Protein AF-A0AAW5MYC7-F1 (afdb_monomer_lite)

Sequence (85 aa):
NEIDDNRVTAEEVDILLREGEKLAPVMAKTRILRAYSGVRPLVASDDDPSGRNVSRGIVLLDHAERDGLDGFITITGGKLMTYRL

pLDDT: mean 86.6, std 12.15, range [55.34, 97.0]

Structure (mmCIF, N/CA/C/O backbone):
data_AF-A0AAW5MYC7-F1
#
_entry.id   AF-A0AAW5MYC7-F1
#
loop_
_atom_site.group_PDB
_atom_site.id
_atom_site.type_symbol
_atom_site.label_atom_id
_atom_site.label_alt_id
_atom_site.label_comp_id
_atom_site.label_asym_id
_atom_site.label_entity_id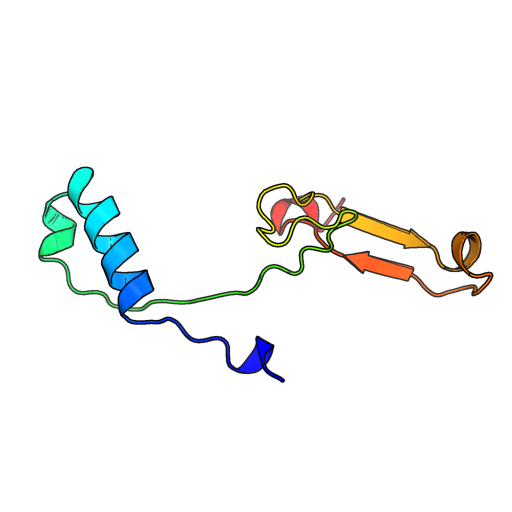
_atom_site.label_seq_id
_atom_site.pdbx_PDB_ins_code
_atom_site.Cartn_x
_atom_site.Cartn_y
_atom_site.Cartn_z
_atom_site.occupancy
_atom_site.B_iso_or_equiv
_atom_site.auth_seq_id
_atom_site.auth_comp_id
_atom_site.auth_asym_id
_atom_site.auth_atom_id
_atom_site.pdbx_PDB_model_num
ATOM 1 N N . ASN A 1 1 ? 13.477 -8.809 0.960 1.00 60.72 1 ASN A N 1
ATOM 2 C CA . ASN A 1 1 ? 12.969 -9.506 2.157 1.00 60.72 1 ASN A CA 1
ATOM 3 C C . ASN A 1 1 ? 12.221 -8.599 3.129 1.00 60.72 1 ASN A C 1
ATOM 5 O O . ASN A 1 1 ? 11.238 -9.069 3.666 1.00 60.72 1 ASN A O 1
ATOM 9 N N . GLU A 1 2 ? 12.581 -7.324 3.351 1.00 77.31 2 GLU A N 1
ATOM 10 C CA . GLU A 1 2 ? 11.793 -6.454 4.264 1.00 77.31 2 GLU A CA 1
ATOM 11 C C . GLU A 1 2 ? 10.374 -6.128 3.759 1.00 77.31 2 GLU A C 1
ATOM 13 O O . GLU A 1 2 ? 9.444 -6.013 4.551 1.00 77.31 2 GLU A O 1
ATOM 18 N N . ILE A 1 3 ? 10.184 -6.023 2.438 1.00 83.69 3 ILE A N 1
ATOM 19 C CA . ILE A 1 3 ? 8.867 -5.755 1.829 1.00 83.69 3 ILE A CA 1
ATOM 20 C C . ILE A 1 3 ? 7.880 -6.902 2.104 1.00 83.69 3 ILE A C 1
ATOM 22 O O . ILE A 1 3 ? 6.693 -6.652 2.314 1.00 83.69 3 ILE A O 1
ATOM 26 N N . ASP A 1 4 ? 8.371 -8.142 2.146 1.00 87.00 4 ASP A N 1
ATOM 27 C CA . ASP A 1 4 ? 7.559 -9.343 2.383 1.00 87.00 4 ASP A CA 1
ATOM 28 C C . ASP A 1 4 ? 7.084 -9.448 3.843 1.00 87.00 4 ASP A C 1
ATOM 30 O O . ASP A 1 4 ? 6.101 -10.125 4.138 1.00 87.00 4 ASP A O 1
ATOM 34 N N . ASP A 1 5 ? 7.751 -8.733 4.752 1.00 90.31 5 ASP A N 1
ATOM 35 C CA . ASP A 1 5 ? 7.456 -8.676 6.184 1.00 90.31 5 ASP A CA 1
ATOM 36 C C . ASP A 1 5 ? 6.668 -7.422 6.598 1.00 90.31 5 ASP A C 1
ATOM 38 O O . ASP A 1 5 ? 6.511 -7.146 7.793 1.00 90.31 5 ASP A O 1
ATOM 42 N N . ASN A 1 6 ? 6.140 -6.670 5.629 1.00 91.69 6 ASN A N 1
ATOM 43 C CA . ASN A 1 6 ? 5.324 -5.489 5.876 1.00 91.69 6 ASN A CA 1
ATOM 44 C C . ASN A 1 6 ? 4.075 -5.841 6.706 1.00 91.69 6 ASN A C 1
ATOM 46 O O . ASN A 1 6 ? 3.208 -6.606 6.278 1.00 91.69 6 ASN A O 1
ATOM 50 N N . ARG A 1 7 ? 3.970 -5.254 7.900 1.00 93.81 7 ARG A N 1
ATOM 51 C CA . ARG A 1 7 ? 2.881 -5.487 8.855 1.00 93.81 7 ARG A CA 1
ATOM 52 C C . ARG A 1 7 ? 2.259 -4.166 9.271 1.00 93.81 7 ARG A C 1
ATOM 54 O O . ARG A 1 7 ? 2.928 -3.144 9.323 1.00 93.81 7 ARG A O 1
ATOM 61 N N . VAL A 1 8 ? 0.972 -4.215 9.589 1.00 95.25 8 VAL A N 1
ATOM 62 C CA . VAL A 1 8 ? 0.265 -3.079 10.182 1.00 95.25 8 VAL A CA 1
ATOM 63 C C . VAL A 1 8 ? 0.719 -2.893 11.626 1.00 95.25 8 VAL A C 1
ATOM 65 O O . VAL A 1 8 ? 0.798 -3.868 12.377 1.00 95.25 8 VAL A O 1
ATOM 68 N N . THR A 1 9 ? 0.949 -1.647 12.030 1.00 94.88 9 THR A N 1
ATOM 69 C CA . THR A 1 9 ? 1.221 -1.289 13.427 1.00 94.88 9 THR A CA 1
ATOM 70 C C . THR A 1 9 ? -0.048 -0.843 14.158 1.00 94.88 9 THR A C 1
ATOM 72 O O . THR A 1 9 ? -0.992 -0.333 13.553 1.00 94.88 9 THR A O 1
ATOM 75 N N . ALA A 1 10 ? -0.084 -1.021 15.484 1.00 94.38 10 ALA A N 1
ATOM 76 C CA . ALA A 1 10 ? -1.204 -0.544 16.301 1.00 94.38 10 ALA A CA 1
ATOM 77 C C . ALA A 1 10 ? -1.358 0.986 16.219 1.00 94.38 10 ALA A C 1
ATOM 79 O O . ALA A 1 10 ? -2.470 1.491 16.121 1.00 94.38 10 ALA A O 1
ATOM 80 N N . GLU A 1 11 ? -0.238 1.708 16.169 1.00 96.56 11 GLU A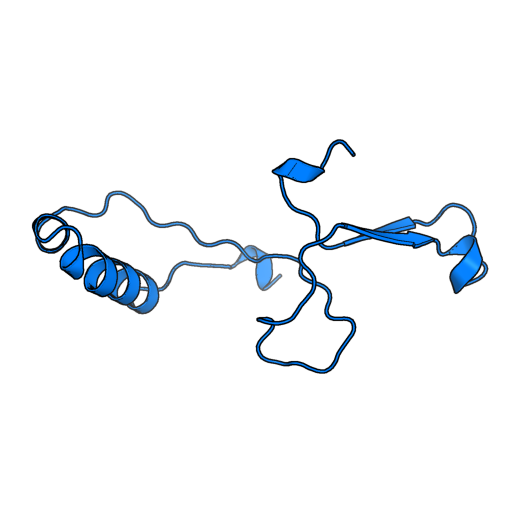 N 1
ATOM 81 C CA . GLU A 1 11 ? -0.223 3.167 16.069 1.00 96.56 11 GLU A CA 1
ATOM 82 C C . GLU A 1 11 ? -0.872 3.674 14.771 1.00 96.56 11 GLU A C 1
ATOM 84 O O . GLU A 1 11 ? -1.694 4.589 14.812 1.00 96.56 11 GLU A O 1
ATOM 89 N N . GLU A 1 12 ? -0.577 3.059 13.620 1.00 95.75 12 GLU A N 1
ATOM 90 C CA . GLU A 1 12 ? -1.226 3.417 12.350 1.00 95.75 12 GLU A CA 1
ATOM 91 C C . GLU A 1 12 ? -2.743 3.204 12.403 1.00 95.75 12 GLU A C 1
ATOM 93 O O . GLU A 1 12 ? -3.507 4.023 11.888 1.00 95.75 12 GLU A O 1
ATOM 98 N N . VAL A 1 13 ? -3.191 2.121 13.043 1.00 95.25 13 VAL A N 1
ATOM 99 C CA . VAL A 1 13 ? -4.621 1.835 13.222 1.00 95.25 13 VAL A CA 1
ATOM 100 C C . VAL A 1 13 ? -5.278 2.896 14.101 1.00 95.25 13 VAL A C 1
ATOM 102 O O . VAL A 1 13 ? -6.336 3.415 13.739 1.00 95.25 13 VAL A O 1
ATOM 105 N N . ASP A 1 14 ? -4.640 3.264 15.211 1.00 94.38 14 ASP A N 1
ATOM 106 C CA . ASP A 1 14 ? -5.146 4.282 16.132 1.00 94.38 14 ASP A CA 1
ATOM 107 C C . ASP A 1 14 ? -5.245 5.660 15.466 1.00 94.38 14 ASP A C 1
ATOM 109 O O . ASP A 1 14 ? -6.225 6.379 15.675 1.00 94.38 14 ASP A O 1
ATOM 113 N N . ILE A 1 15 ? -4.273 6.024 14.620 1.00 96.31 15 ILE A N 1
ATOM 114 C CA . ILE A 1 15 ? -4.319 7.258 13.824 1.00 96.31 15 ILE A CA 1
ATOM 115 C C . ILE A 1 15 ? -5.542 7.247 12.901 1.00 96.31 15 ILE A C 1
ATOM 117 O O . ILE A 1 15 ? -6.311 8.209 12.886 1.00 96.31 15 ILE A O 1
ATOM 121 N N . LEU A 1 16 ? -5.760 6.159 12.154 1.00 95.00 16 LEU A N 1
ATOM 122 C CA . LEU A 1 16 ? -6.896 6.060 11.235 1.00 95.00 16 LEU A CA 1
ATOM 123 C C . LEU A 1 16 ? -8.245 6.098 11.968 1.00 95.00 16 LEU A C 1
ATOM 125 O O . LEU A 1 16 ? -9.181 6.730 11.477 1.00 95.00 16 LEU A O 1
ATOM 129 N N . LEU A 1 17 ? -8.352 5.469 13.142 1.00 94.94 17 LEU A N 1
ATOM 130 C CA . LEU A 1 17 ? -9.564 5.525 13.963 1.00 94.94 17 LEU A CA 1
ATOM 131 C C . LEU A 1 17 ? -9.828 6.930 14.512 1.00 94.94 17 LEU A C 1
ATOM 133 O O . LEU A 1 17 ? -10.955 7.411 14.404 1.00 94.94 17 LEU A O 1
ATOM 137 N N . ARG A 1 18 ? -8.800 7.600 15.045 1.00 95.38 18 ARG A N 1
ATOM 138 C CA . ARG A 1 18 ? -8.905 8.964 15.588 1.00 95.38 18 ARG A CA 1
ATOM 139 C C . ARG A 1 18 ? -9.270 9.991 14.518 1.00 95.38 18 ARG A C 1
ATOM 141 O O . ARG A 1 18 ? -9.999 10.940 14.788 1.00 95.38 18 ARG A O 1
ATOM 148 N N . GLU A 1 19 ? -8.766 9.844 13.297 1.00 97.00 19 GLU A N 1
ATOM 149 C CA . GLU A 1 19 ? -9.175 10.724 12.198 1.00 97.00 19 GLU A CA 1
ATOM 150 C C . GLU A 1 19 ? -10.575 10.365 11.678 1.00 97.00 19 GLU A C 1
ATOM 152 O O . GLU A 1 19 ? -11.373 11.254 11.381 1.00 97.00 19 GLU A O 1
ATOM 157 N N . GLY A 1 20 ? -10.912 9.074 11.633 1.00 95.25 20 GLY A N 1
ATOM 158 C CA . GLY A 1 20 ? -12.230 8.595 11.222 1.00 95.25 20 GLY A CA 1
ATOM 159 C C . GLY A 1 20 ? -13.362 9.021 12.162 1.00 95.25 20 GLY A C 1
ATOM 160 O O . GLY A 1 20 ? -14.413 9.455 11.689 1.00 95.25 20 GLY A O 1
ATOM 161 N N . GLU A 1 21 ? -13.162 8.968 13.485 1.00 97.00 21 GLU A N 1
ATOM 162 C CA . GLU A 1 21 ? -14.202 9.305 14.473 1.00 97.00 21 GLU A CA 1
ATOM 163 C C . GLU A 1 21 ? -14.640 10.775 14.417 1.00 97.00 21 GLU A C 1
ATOM 165 O O . GLU A 1 21 ? -15.788 11.082 14.737 1.00 97.00 21 GLU A O 1
ATOM 170 N N . LYS A 1 22 ? -13.766 11.676 13.941 1.00 96.69 22 LYS A N 1
ATOM 171 C CA . LYS A 1 22 ? -14.104 13.090 13.709 1.00 96.69 22 LYS A CA 1
ATOM 172 C C . LYS A 1 22 ? -15.199 13.251 12.654 1.00 96.69 22 LYS A C 1
ATOM 174 O O . LYS A 1 22 ? -15.981 14.194 12.729 1.00 96.69 22 LYS A O 1
ATOM 179 N N . LEU A 1 23 ? -15.249 12.345 11.676 1.00 96.94 23 LEU A N 1
ATOM 180 C CA . LEU A 1 23 ? -16.266 12.318 10.622 1.00 96.94 23 LEU A CA 1
ATOM 181 C C . LEU A 1 23 ? -17.446 11.412 10.994 1.00 96.94 23 LEU A C 1
ATOM 183 O O . LEU A 1 23 ? -18.597 11.754 10.732 1.00 96.94 23 LEU A O 1
ATOM 187 N N . ALA A 1 24 ? -17.170 10.263 11.612 1.00 96.56 24 ALA A N 1
ATOM 188 C CA . ALA A 1 24 ? -18.162 9.265 11.989 1.00 96.56 24 ALA A CA 1
ATOM 189 C C . ALA A 1 24 ? -17.939 8.792 13.441 1.00 96.56 24 ALA A C 1
ATOM 191 O O . ALA A 1 24 ? -17.283 7.770 13.657 1.00 96.56 24 ALA A O 1
ATOM 192 N N . PRO A 1 25 ? -18.537 9.459 14.451 1.00 95.75 25 PRO A N 1
ATOM 193 C CA . PRO A 1 25 ? -18.283 9.180 15.875 1.00 95.75 25 PRO A CA 1
ATOM 194 C C . PRO A 1 25 ? -18.556 7.738 16.324 1.00 95.75 25 PRO A C 1
ATOM 196 O O . PRO A 1 25 ? -18.018 7.271 17.325 1.00 95.75 25 PRO A O 1
ATOM 199 N N . VAL A 1 26 ? -19.384 6.997 15.580 1.00 96.25 26 VAL A N 1
ATOM 200 C CA . VAL A 1 26 ? -19.642 5.569 15.827 1.00 96.25 26 VAL A CA 1
ATOM 201 C C . VAL A 1 26 ? -18.382 4.704 15.679 1.00 96.25 26 VAL A C 1
ATOM 203 O O . VAL A 1 26 ? -18.279 3.654 16.319 1.00 96.25 26 VAL A O 1
ATOM 206 N N . MET A 1 27 ? -17.394 5.144 14.890 1.00 94.62 27 MET A N 1
ATOM 207 C CA . MET A 1 27 ? -16.141 4.413 14.678 1.00 94.62 27 MET A CA 1
ATOM 208 C C . MET A 1 27 ? -15.367 4.193 15.983 1.00 94.62 27 MET A C 1
ATOM 210 O O . MET A 1 27 ? -14.815 3.112 16.159 1.00 94.62 27 MET A O 1
ATOM 214 N N . ALA A 1 28 ? -15.443 5.127 16.941 1.00 91.94 28 ALA A N 1
ATOM 215 C CA . ALA A 1 28 ? -14.798 5.028 18.256 1.00 91.94 28 ALA A CA 1
ATOM 216 C C . ALA A 1 28 ? -15.235 3.800 19.080 1.00 91.94 28 ALA A C 1
ATOM 218 O O . ALA A 1 28 ? -14.546 3.372 20.002 1.00 91.94 28 ALA A O 1
ATOM 219 N N . LYS A 1 29 ? -16.411 3.239 18.774 1.00 93.56 29 LYS A N 1
ATOM 220 C CA . LYS A 1 29 ? -17.000 2.089 19.483 1.00 93.56 29 LYS A CA 1
ATOM 221 C C . LYS A 1 29 ? -17.109 0.844 18.604 1.00 93.56 29 LYS A C 1
ATOM 223 O O . LYS A 1 29 ? -17.619 -0.183 19.048 1.00 93.56 29 LYS A O 1
ATOM 228 N N . THR A 1 30 ? -16.683 0.935 17.348 1.00 93.81 30 THR A N 1
ATOM 229 C CA . THR A 1 30 ? -16.850 -0.140 16.373 1.00 93.81 30 THR A CA 1
ATOM 230 C C . THR A 1 30 ? -15.674 -1.105 16.444 1.00 93.81 30 THR A C 1
ATOM 232 O O . THR A 1 30 ? -14.516 -0.703 16.504 1.00 93.81 30 THR A O 1
ATOM 235 N N . ARG A 1 31 ? -15.960 -2.409 16.402 1.00 93.69 31 ARG A N 1
ATOM 236 C CA . ARG A 1 31 ? -14.921 -3.444 16.384 1.00 93.69 31 ARG A CA 1
ATOM 237 C C . ARG A 1 31 ? -14.201 -3.473 15.033 1.00 93.69 31 ARG A C 1
ATOM 239 O O . ARG A 1 31 ? -14.834 -3.720 14.008 1.00 93.69 31 ARG A O 1
ATOM 246 N N . ILE A 1 32 ? -12.876 -3.341 15.046 1.00 91.88 32 ILE A N 1
ATOM 247 C CA . ILE A 1 32 ? -12.037 -3.574 13.864 1.00 91.88 32 ILE A CA 1
ATOM 248 C C . ILE A 1 32 ? -12.020 -5.072 13.549 1.00 91.88 32 ILE A C 1
ATOM 250 O O . ILE A 1 32 ? -11.695 -5.891 14.405 1.00 91.88 32 ILE A O 1
ATOM 254 N N . LEU A 1 33 ? -12.375 -5.438 12.317 1.00 94.88 33 LEU A N 1
ATOM 255 C CA . LEU A 1 33 ? -12.344 -6.835 11.869 1.00 94.88 33 LEU A CA 1
ATOM 256 C C . LEU A 1 33 ? -10.988 -7.223 11.281 1.00 94.88 33 LEU A C 1
ATOM 258 O O . LEU A 1 33 ? -10.569 -8.374 11.402 1.00 94.88 33 LEU A O 1
ATOM 262 N N . ARG A 1 34 ? -10.324 -6.279 10.607 1.00 95.38 34 ARG A N 1
ATOM 263 C CA . ARG A 1 34 ? -9.033 -6.495 9.959 1.00 95.38 34 ARG A CA 1
ATOM 264 C C . ARG A 1 34 ? -8.372 -5.173 9.582 1.00 95.38 34 ARG A C 1
ATOM 266 O O . ARG A 1 34 ? -9.069 -4.212 9.270 1.00 95.38 34 ARG A O 1
ATOM 273 N N . ALA A 1 35 ? -7.046 -5.180 9.532 1.00 94.81 35 ALA A N 1
ATOM 274 C CA . ALA A 1 35 ? -6.236 -4.137 8.923 1.00 94.81 35 ALA A CA 1
ATOM 275 C C . ALA A 1 35 ? -5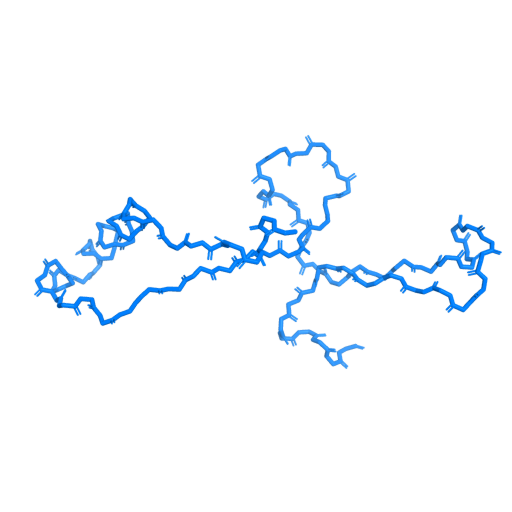.250 -4.765 7.926 1.00 94.81 35 ALA A C 1
ATOM 277 O O . ALA A 1 35 ? -4.864 -5.924 8.082 1.00 94.81 35 ALA A O 1
ATOM 278 N N . TYR A 1 36 ? -4.864 -4.002 6.906 1.00 94.88 36 TYR A N 1
ATOM 279 C CA . TYR A 1 36 ? -3.898 -4.412 5.889 1.00 94.88 36 TYR A CA 1
ATOM 280 C C . TYR A 1 36 ? -2.921 -3.270 5.620 1.00 94.88 36 TYR A C 1
ATOM 282 O O . TYR A 1 36 ? -3.314 -2.105 5.677 1.00 94.88 36 TYR A O 1
ATOM 290 N N . SER A 1 37 ? -1.681 -3.605 5.274 1.00 94.50 37 SER A N 1
ATOM 291 C CA . SER A 1 37 ? -0.670 -2.655 4.814 1.00 94.50 37 SER A CA 1
ATOM 292 C C . SER A 1 37 ? -0.144 -3.077 3.442 1.00 94.50 37 SER A C 1
ATOM 294 O O . SER A 1 37 ? -0.219 -4.241 3.051 1.00 94.50 37 SER A O 1
ATOM 296 N N . GLY A 1 38 ? 0.379 -2.113 2.686 1.00 91.56 38 GLY A N 1
ATOM 297 C CA . GLY A 1 38 ? 0.984 -2.358 1.381 1.00 91.56 38 GLY A CA 1
ATOM 298 C C . GLY A 1 38 ? 2.016 -1.287 1.055 1.00 91.56 38 GLY A C 1
ATOM 299 O O . GLY A 1 38 ? 1.774 -0.102 1.290 1.00 91.56 38 GLY A O 1
ATOM 300 N N . VAL A 1 39 ? 3.155 -1.706 0.507 1.00 89.62 39 VAL A N 1
ATOM 301 C CA . VAL A 1 39 ? 4.221 -0.804 0.058 1.00 89.62 39 VAL A CA 1
ATOM 302 C C . VAL A 1 39 ? 3.954 -0.418 -1.393 1.00 89.62 39 VAL A C 1
ATOM 304 O O . VAL A 1 39 ? 3.647 -1.269 -2.227 1.00 89.62 39 VAL A O 1
ATOM 307 N N . ARG A 1 40 ? 4.048 0.874 -1.712 1.00 86.69 40 ARG A N 1
ATOM 308 C CA . ARG A 1 40 ? 3.914 1.356 -3.092 1.00 86.69 40 ARG A CA 1
ATOM 309 C C . ARG A 1 40 ? 5.305 1.412 -3.733 1.00 86.69 40 ARG A C 1
ATOM 311 O O . ARG A 1 40 ? 6.158 2.093 -3.167 1.00 86.69 40 ARG A O 1
ATOM 318 N N . PRO A 1 41 ? 5.536 0.771 -4.893 1.00 83.00 41 PRO A N 1
ATOM 319 C CA . PRO A 1 41 ? 6.819 0.824 -5.591 1.00 83.00 41 PRO A CA 1
ATOM 320 C C . PRO A 1 41 ? 6.955 2.161 -6.330 1.00 83.00 41 PRO A C 1
ATOM 322 O O . PRO A 1 41 ? 6.757 2.257 -7.539 1.00 83.00 41 PRO A O 1
ATOM 325 N N . LEU A 1 42 ? 7.211 3.226 -5.573 1.00 78.94 42 LEU A N 1
ATOM 326 C CA . LEU A 1 42 ? 7.434 4.564 -6.105 1.00 78.94 42 LEU A CA 1
ATOM 327 C C . LEU A 1 42 ? 8.931 4.747 -6.348 1.00 78.94 42 LEU A C 1
ATOM 329 O O . LEU A 1 42 ? 9.720 4.662 -5.411 1.00 78.94 42 LEU A O 1
ATOM 333 N N . VAL A 1 43 ? 9.317 5.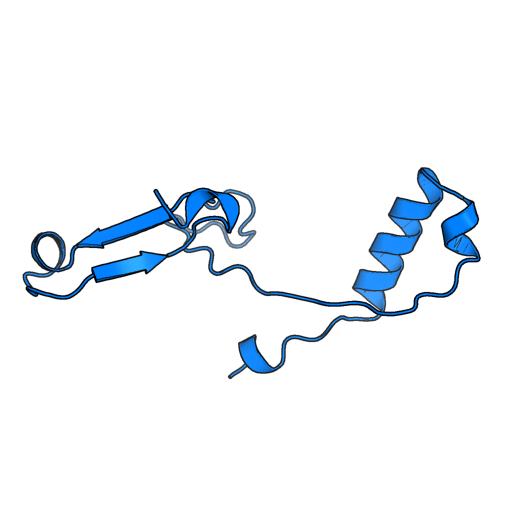008 -7.595 1.00 71.69 43 VAL A N 1
ATOM 334 C CA . VAL A 1 43 ? 10.691 5.392 -7.934 1.00 71.69 43 VAL A CA 1
ATOM 335 C C . VAL A 1 43 ? 10.749 6.908 -8.002 1.00 71.69 43 VAL A C 1
ATOM 337 O O . VAL A 1 43 ? 10.085 7.528 -8.833 1.00 71.69 43 VAL A O 1
ATOM 340 N N . ALA A 1 44 ? 11.498 7.500 -7.077 1.00 63.44 44 ALA A N 1
ATOM 341 C CA . ALA A 1 44 ? 11.788 8.921 -7.091 1.00 63.44 44 ALA A CA 1
ATOM 342 C C . ALA A 1 44 ? 12.823 9.213 -8.185 1.00 63.44 44 ALA A C 1
ATOM 344 O O . ALA A 1 44 ? 13.824 8.509 -8.287 1.00 63.44 44 ALA A O 1
ATOM 345 N N . SER A 1 45 ? 12.581 10.240 -9.000 1.00 57.72 45 SER A N 1
ATOM 346 C CA . SER A 1 45 ? 13.623 10.835 -9.845 1.00 57.72 45 SER A CA 1
ATOM 347 C C . SER A 1 45 ? 14.534 11.780 -9.054 1.00 57.72 45 SER A C 1
ATOM 349 O O . SER A 1 45 ? 15.613 12.117 -9.531 1.00 57.72 45 SER A O 1
ATOM 351 N N . ASP A 1 46 ? 14.101 12.185 -7.853 1.00 55.34 46 ASP A N 1
ATOM 352 C CA . ASP A 1 46 ? 14.668 13.289 -7.080 1.00 55.34 46 ASP A CA 1
ATOM 353 C C . ASP A 1 46 ? 14.939 12.855 -5.623 1.00 55.34 46 ASP A C 1
ATOM 355 O O . ASP A 1 46 ? 14.244 11.988 -5.086 1.00 55.34 46 ASP A O 1
ATOM 359 N N . ASP A 1 47 ? 15.903 13.507 -4.963 1.00 57.56 47 ASP A N 1
ATOM 360 C CA . ASP A 1 47 ? 16.321 13.286 -3.563 1.00 57.56 47 ASP A CA 1
ATOM 361 C C . ASP A 1 47 ? 15.290 13.789 -2.513 1.00 57.56 47 ASP A C 1
ATOM 363 O O . ASP A 1 47 ? 15.645 14.478 -1.555 1.00 57.56 47 ASP A O 1
ATOM 367 N N . ASP A 1 48 ? 13.990 13.488 -2.660 1.00 57.72 48 ASP A N 1
ATOM 368 C CA . ASP A 1 48 ? 12.968 13.783 -1.633 1.00 57.72 48 ASP A CA 1
ATOM 369 C C . ASP A 1 48 ? 12.703 12.551 -0.740 1.00 57.72 48 ASP A C 1
ATOM 371 O O . ASP A 1 48 ? 11.920 11.667 -1.114 1.00 57.72 48 ASP A O 1
ATOM 375 N N . PRO A 1 49 ? 13.275 12.492 0.480 1.00 60.22 49 PRO A N 1
ATOM 376 C CA . PRO A 1 49 ? 13.132 11.348 1.380 1.00 60.22 49 PRO A CA 1
ATOM 377 C C . PRO A 1 49 ? 11.707 11.167 1.925 1.00 60.22 49 PRO A C 1
ATOM 379 O O . PRO A 1 49 ? 11.404 10.127 2.507 1.00 60.22 49 PRO A O 1
ATOM 382 N N 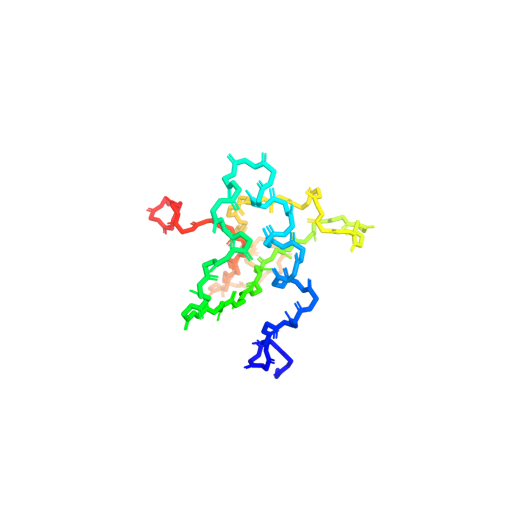. SER A 1 50 ? 10.808 12.147 1.754 1.00 67.88 50 SER A N 1
ATOM 383 C CA . SER A 1 50 ? 9.416 12.030 2.205 1.00 67.88 50 SER A CA 1
ATOM 384 C C . SER A 1 50 ? 8.550 11.164 1.283 1.00 67.88 50 SER A C 1
ATOM 386 O O . SER A 1 50 ? 7.466 10.730 1.685 1.00 67.88 50 SER A O 1
ATOM 388 N N . GLY A 1 51 ? 8.970 10.964 0.026 1.00 60.28 51 GLY A N 1
ATOM 389 C CA . GLY A 1 51 ? 8.213 10.230 -0.991 1.00 60.28 51 GLY A CA 1
ATOM 390 C C . GLY A 1 51 ? 6.874 10.872 -1.398 1.00 60.28 51 GLY A C 1
ATOM 391 O O . GLY A 1 51 ? 6.141 10.309 -2.215 1.00 60.28 51 GLY A O 1
ATOM 392 N N . ARG A 1 52 ? 6.506 12.040 -0.844 1.00 64.94 52 ARG A N 1
ATOM 393 C CA . ARG A 1 52 ? 5.190 12.669 -1.069 1.00 64.94 52 ARG A CA 1
ATOM 394 C C . ARG A 1 52 ? 5.070 13.315 -2.445 1.00 64.94 52 ARG A C 1
ATOM 396 O O . ARG A 1 52 ? 3.968 13.301 -3.007 1.00 64.94 52 ARG A O 1
ATOM 403 N N . ASN A 1 53 ? 6.185 13.818 -2.973 1.00 59.16 53 ASN A N 1
ATOM 404 C CA . ASN A 1 53 ? 6.271 14.472 -4.278 1.00 59.16 53 ASN A CA 1
ATOM 405 C C . ASN A 1 53 ? 6.612 13.511 -5.429 1.00 59.16 53 ASN A C 1
ATOM 407 O O . ASN A 1 53 ? 6.650 13.931 -6.581 1.00 59.16 53 ASN A O 1
ATOM 411 N N . VAL A 1 54 ? 6.814 12.219 -5.149 1.00 65.00 54 VAL A N 1
ATOM 412 C CA . VAL A 1 54 ? 7.179 11.238 -6.178 1.00 65.00 54 VAL A CA 1
ATOM 413 C C . VAL A 1 54 ? 6.021 11.018 -7.152 1.00 65.00 54 VAL A C 1
ATOM 415 O O . VAL A 1 54 ? 4.864 10.823 -6.750 1.00 65.00 54 VAL A O 1
ATOM 418 N N . SER A 1 55 ? 6.340 11.048 -8.451 1.00 66.81 55 SER A N 1
ATOM 419 C CA . SER A 1 55 ? 5.381 10.785 -9.523 1.00 66.81 55 SER A CA 1
ATOM 420 C C . SER A 1 55 ? 4.687 9.438 -9.310 1.00 66.81 55 SER A C 1
ATOM 422 O O . SER A 1 55 ? 5.312 8.418 -9.033 1.00 66.81 55 SER A O 1
ATOM 424 N N . ARG A 1 56 ? 3.357 9.434 -9.453 1.00 68.19 56 ARG A N 1
ATOM 425 C CA . ARG A 1 56 ? 2.517 8.223 -9.378 1.00 68.19 56 ARG A CA 1
ATOM 426 C C . ARG A 1 56 ? 2.151 7.683 -10.768 1.00 68.19 56 ARG A C 1
ATOM 428 O O . ARG A 1 56 ? 1.208 6.898 -10.876 1.00 68.19 56 ARG A O 1
ATOM 435 N N . GLY A 1 57 ? 2.798 8.190 -11.819 1.00 79.50 57 GLY A N 1
ATOM 436 C CA . GLY A 1 57 ? 2.627 7.727 -13.196 1.00 79.50 57 GLY A CA 1
ATOM 437 C C . GLY A 1 57 ? 3.361 6.412 -13.455 1.00 79.50 57 GLY A C 1
ATOM 438 O O . GLY A 1 57 ? 4.166 5.981 -12.631 1.00 79.50 57 GLY A O 1
ATOM 439 N N . ILE A 1 58 ? 3.055 5.770 -14.584 1.00 84.69 58 ILE A N 1
ATOM 440 C CA . ILE A 1 58 ? 3.875 4.670 -15.104 1.00 84.69 58 ILE A CA 1
ATOM 441 C C . ILE A 1 58 ? 5.162 5.287 -15.649 1.00 84.69 58 ILE A C 1
ATOM 443 O O . ILE A 1 58 ? 5.102 6.249 -16.414 1.00 84.69 58 ILE A O 1
ATOM 447 N N . VAL A 1 59 ? 6.305 4.735 -15.258 1.00 85.00 59 VAL A N 1
ATOM 448 C CA . VAL A 1 59 ? 7.608 5.051 -15.844 1.00 85.00 59 VAL A CA 1
ATOM 449 C C . VAL A 1 59 ? 8.098 3.805 -16.566 1.00 85.00 59 VAL A C 1
ATOM 451 O O . VAL A 1 59 ? 8.208 2.744 -15.952 1.00 85.00 59 VAL A O 1
ATOM 454 N N . LEU A 1 60 ? 8.369 3.947 -17.863 1.00 88.12 60 LEU A N 1
ATOM 455 C CA . LEU A 1 60 ? 8.979 2.922 -18.700 1.00 88.12 60 LEU A CA 1
ATOM 456 C C . LEU A 1 60 ? 10.413 3.350 -18.995 1.00 88.12 60 LEU A C 1
ATOM 458 O O . LEU A 1 60 ? 10.639 4.432 -19.533 1.00 88.12 60 LEU A O 1
ATOM 462 N N . LEU A 1 61 ? 11.366 2.509 -18.613 1.00 88.81 61 LEU A N 1
ATOM 463 C CA . LEU A 1 61 ? 12.777 2.683 -18.921 1.00 88.81 61 LEU A CA 1
ATOM 464 C C . LEU A 1 61 ? 13.147 1.692 -20.021 1.00 88.81 61 LEU A C 1
ATOM 466 O O . LEU A 1 61 ? 13.128 0.480 -19.788 1.00 88.81 61 LEU A O 1
ATOM 470 N N . ASP A 1 62 ? 13.460 2.219 -21.203 1.00 92.81 62 ASP A N 1
ATOM 471 C CA . ASP A 1 62 ? 14.017 1.442 -22.304 1.00 92.81 62 ASP A CA 1
ATOM 472 C C . ASP A 1 62 ? 15.543 1.390 -22.171 1.00 92.81 62 ASP A C 1
ATOM 474 O O . ASP A 1 62 ? 16.236 2.407 -22.284 1.00 92.81 62 ASP A O 1
ATOM 478 N N . HIS A 1 63 ? 16.070 0.201 -21.881 1.00 93.81 63 HIS A N 1
ATOM 479 C CA . HIS A 1 63 ? 17.501 0.013 -21.688 1.00 93.81 63 HIS A CA 1
ATOM 480 C C . HIS A 1 63 ? 18.275 -0.075 -23.011 1.00 93.81 63 HIS A C 1
ATOM 482 O O . HIS A 1 63 ? 19.499 0.069 -22.985 1.00 93.81 63 HIS A O 1
ATOM 488 N N . ALA A 1 64 ? 17.610 -0.218 -24.163 1.00 96.12 64 ALA A N 1
ATOM 489 C CA . ALA A 1 64 ? 18.269 -0.104 -25.461 1.00 96.12 64 ALA A CA 1
ATOM 490 C C . ALA A 1 64 ? 18.761 1.334 -25.687 1.00 96.12 64 ALA A C 1
ATOM 492 O O . ALA A 1 64 ? 19.934 1.549 -25.992 1.00 96.12 64 ALA A O 1
ATOM 493 N N . GLU A 1 65 ? 17.897 2.326 -25.445 1.00 93.25 65 GLU A N 1
ATOM 494 C CA . GLU A 1 65 ? 18.242 3.749 -25.568 1.00 93.25 65 GLU A CA 1
ATOM 495 C C . GLU A 1 65 ? 19.122 4.243 -24.413 1.00 93.25 65 GLU A C 1
ATOM 497 O O . GLU A 1 65 ? 20.043 5.035 -24.620 1.00 93.25 65 GLU A O 1
ATOM 502 N N . ARG A 1 66 ? 18.849 3.784 -23.186 1.00 87.06 66 ARG A N 1
ATOM 503 C CA . ARG A 1 66 ? 19.546 4.255 -21.981 1.00 87.06 66 ARG A CA 1
ATOM 504 C C . ARG A 1 66 ? 20.928 3.629 -21.797 1.00 87.06 66 ARG A C 1
ATOM 506 O O . ARG A 1 66 ? 21.857 4.325 -21.396 1.00 87.06 66 ARG A O 1
ATOM 513 N N . ASP A 1 67 ? 21.039 2.323 -22.034 1.00 93.44 67 ASP A 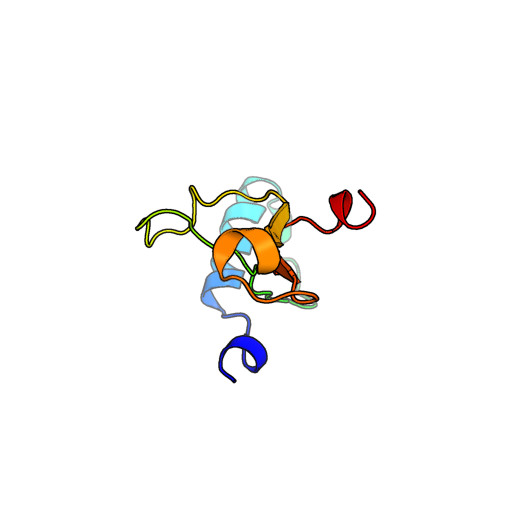N 1
ATOM 514 C CA . ASP A 1 67 ? 22.185 1.505 -21.617 1.00 93.44 67 ASP A CA 1
ATOM 515 C C . ASP A 1 67 ? 22.804 0.685 -22.766 1.00 93.44 67 ASP A C 1
ATOM 517 O O . ASP A 1 67 ? 23.807 0.003 -22.555 1.00 93.44 67 ASP A O 1
ATOM 521 N N . GLY A 1 68 ? 22.238 0.731 -23.980 1.00 94.88 68 GLY A N 1
ATOM 522 C CA . GLY A 1 68 ? 22.678 -0.088 -25.117 1.00 94.88 68 GLY A CA 1
ATOM 523 C C . GLY A 1 68 ? 22.344 -1.579 -24.980 1.00 94.88 68 GLY A C 1
ATOM 524 O O . GLY A 1 68 ? 22.966 -2.405 -25.649 1.00 94.88 68 GLY A O 1
ATOM 525 N N . LEU A 1 69 ? 21.401 -1.937 -24.098 1.00 96.94 69 LEU A N 1
ATOM 526 C CA . LEU A 1 69 ? 20.979 -3.314 -23.839 1.00 96.94 69 LEU A CA 1
ATOM 527 C C . LEU A 1 69 ? 19.602 -3.587 -24.453 1.00 96.94 69 LEU A C 1
ATOM 529 O O . LEU A 1 69 ? 18.569 -3.261 -23.868 1.00 96.94 69 LEU A O 1
ATOM 533 N N . ASP A 1 70 ? 19.602 -4.240 -25.612 1.00 96.06 70 ASP A N 1
ATOM 534 C CA . ASP A 1 70 ? 18.374 -4.624 -26.306 1.00 96.06 70 ASP A CA 1
ATOM 535 C C . ASP A 1 70 ? 17.564 -5.686 -25.548 1.00 96.06 70 ASP A C 1
ATOM 537 O O . ASP A 1 70 ? 18.103 -6.621 -24.949 1.00 96.06 70 ASP A O 1
ATOM 541 N N . GLY A 1 71 ? 16.237 -5.565 -25.629 1.00 95.69 71 GLY A N 1
ATOM 542 C CA . GLY A 1 71 ? 15.294 -6.544 -25.082 1.00 95.69 71 GLY A CA 1
ATOM 543 C C . GLY A 1 71 ? 15.052 -6.447 -23.573 1.00 95.69 71 GLY A C 1
ATOM 544 O O . GLY A 1 71 ? 14.409 -7.337 -23.014 1.00 95.69 71 GLY A O 1
ATOM 545 N N . PHE A 1 72 ? 15.529 -5.386 -22.911 1.00 96.69 72 PHE A N 1
ATOM 546 C CA . PHE A 1 72 ? 15.322 -5.177 -21.480 1.00 96.69 72 PHE A CA 1
ATOM 547 C C . PHE A 1 72 ? 14.549 -3.885 -21.192 1.00 96.69 72 PHE A C 1
ATOM 549 O O . PHE A 1 72 ? 14.980 -2.794 -21.549 1.00 96.69 72 PHE A O 1
ATOM 556 N N . ILE A 1 73 ? 13.403 -4.019 -20.519 1.00 94.38 73 ILE A N 1
ATOM 557 C CA . ILE A 1 73 ? 12.515 -2.911 -20.151 1.00 94.38 73 ILE A CA 1
ATOM 558 C C . ILE A 1 73 ? 12.242 -2.976 -18.650 1.00 94.38 73 ILE A C 1
ATOM 560 O O . ILE A 1 73 ? 11.839 -4.022 -18.138 1.00 94.38 73 ILE A O 1
ATOM 564 N N . THR A 1 74 ? 12.384 -1.846 -17.958 1.00 91.69 74 THR A N 1
ATOM 565 C CA . THR A 1 74 ? 11.941 -1.707 -16.565 1.00 91.69 74 THR A CA 1
ATOM 566 C C . THR A 1 74 ? 10.678 -0.857 -16.507 1.00 91.69 74 THR A C 1
ATOM 568 O O . THR A 1 74 ? 10.654 0.265 -17.009 1.00 91.69 74 THR A O 1
ATOM 571 N N . ILE A 1 75 ? 9.632 -1.370 -15.854 1.00 89.56 75 ILE A N 1
ATOM 572 C CA . ILE A 1 75 ? 8.404 -0.623 -15.561 1.00 89.56 75 ILE A CA 1
ATOM 573 C C . ILE A 1 75 ? 8.331 -0.388 -14.056 1.00 89.56 75 ILE A C 1
ATOM 575 O O . ILE A 1 75 ? 8.425 -1.330 -13.270 1.00 89.56 75 ILE A O 1
ATOM 579 N N . THR A 1 76 ? 8.138 0.862 -13.648 1.00 87.38 76 THR A N 1
ATOM 580 C CA . THR A 1 76 ? 7.971 1.229 -12.238 1.00 87.38 76 THR A CA 1
ATOM 581 C C . THR A 1 76 ? 6.860 2.258 -12.039 1.00 87.38 76 THR A C 1
ATOM 583 O O . THR A 1 76 ? 6.409 2.912 -12.983 1.00 87.38 76 THR A O 1
ATOM 586 N N . GLY A 1 77 ? 6.386 2.381 -10.799 1.00 86.00 77 GLY A N 1
ATOM 587 C CA . GLY A 1 77 ? 5.236 3.198 -10.455 1.00 86.00 77 GLY A CA 1
ATOM 588 C C . GLY A 1 77 ? 3.942 2.636 -11.040 1.00 86.00 77 GLY A C 1
ATOM 589 O O . GLY A 1 77 ? 3.674 1.436 -10.996 1.00 86.00 77 GLY A O 1
ATOM 590 N N . GLY A 1 78 ? 3.114 3.531 -11.567 1.00 86.75 78 GLY A N 1
ATOM 591 C CA . GLY A 1 78 ? 1.791 3.196 -12.070 1.00 86.75 78 GLY A CA 1
ATOM 592 C C . GLY A 1 78 ? 0.753 2.975 -10.972 1.00 86.75 78 GLY A C 1
ATOM 593 O O . GLY A 1 78 ? 1.040 2.752 -9.794 1.00 86.75 78 GLY A O 1
ATOM 594 N N . LYS A 1 79 ? -0.514 3.071 -11.368 1.00 88.81 79 LYS A N 1
ATOM 595 C CA . LYS A 1 79 ? -1.660 2.754 -10.513 1.00 88.81 79 LYS A CA 1
ATOM 596 C C . LYS A 1 79 ? -2.364 1.537 -11.081 1.00 88.81 79 LYS A C 1
ATOM 598 O O . LYS A 1 79 ? -2.364 1.335 -12.293 1.00 88.81 79 LYS A O 1
ATOM 603 N N . LEU A 1 80 ? -3.088 0.812 -10.227 1.00 89.25 80 LEU A N 1
ATOM 604 C CA . LEU A 1 80 ? -3.952 -0.282 -10.681 1.00 89.25 80 LEU A CA 1
ATOM 605 C C . LEU A 1 80 ? -4.892 0.169 -11.810 1.00 89.25 80 LEU A C 1
ATOM 607 O O . LEU A 1 80 ? -5.135 -0.577 -12.742 1.00 89.25 80 LEU A O 1
ATOM 611 N N . MET A 1 81 ? -5.371 1.413 -11.775 1.00 89.50 81 MET A N 1
ATOM 612 C CA . MET A 1 81 ? -6.287 1.940 -12.791 1.00 89.50 81 MET A CA 1
ATOM 613 C C . MET A 1 81 ? -5.649 2.173 -14.169 1.00 89.50 81 MET A C 1
ATOM 615 O O . MET A 1 81 ? -6.380 2.292 -15.147 1.00 89.50 81 MET A O 1
ATOM 619 N N . THR A 1 82 ? -4.320 2.258 -14.266 1.00 88.56 82 THR A N 1
ATOM 620 C CA . THR A 1 82 ? -3.607 2.569 -15.516 1.00 88.56 82 THR A CA 1
ATOM 621 C C . THR A 1 82 ? -2.907 1.357 -16.123 1.00 88.56 82 THR A C 1
ATOM 623 O O . THR A 1 82 ? -2.230 1.512 -17.125 1.00 88.56 82 THR A O 1
ATOM 626 N N . TYR A 1 83 ? -3.064 0.158 -15.551 1.00 88.31 83 TYR A N 1
ATOM 627 C CA . TYR A 1 83 ? -2.255 -1.015 -15.916 1.00 88.31 83 TYR A CA 1
ATOM 628 C C . TYR A 1 83 ? -2.388 -1.484 -17.378 1.00 88.31 83 TYR A C 1
ATOM 630 O O . TYR A 1 83 ? -1.524 -2.205 -17.859 1.00 88.31 83 TYR A O 1
ATOM 638 N N . ARG A 1 84 ? -3.498 -1.143 -18.049 1.00 91.50 84 ARG A N 1
ATOM 639 C CA . ARG A 1 84 ? -3.826 -1.584 -19.418 1.00 91.50 84 ARG A CA 1
ATOM 640 C C . ARG A 1 84 ? -3.426 -0.566 -20.494 1.00 91.50 84 ARG A C 1
ATOM 642 O O . ARG A 1 84 ? -3.586 -0.863 -21.674 1.00 91.50 84 ARG A O 1
ATOM 649 N N . LEU A 1 85 ? -3.048 0.648 -20.093 1.00 82.44 85 LEU A N 1
ATOM 650 C CA . LEU A 1 85 ? -2.574 1.673 -21.026 1.00 82.44 85 LEU A CA 1
ATOM 651 C C . LEU A 1 85 ? -1.221 1.252 -21.599 1.00 82.44 85 LEU A C 1
ATOM 653 O O . LEU A 1 85 ? -1.044 1.475 -22.813 1.00 82.44 85 LEU A O 1
#

InterPro domains:
  IPR000447 FAD-dependent glycerol-3-phosphate dehydrogenase [PTHR11985] (4-84)
  IPR006076 FAD dependent oxidoreductase [PF01266] (4-84)
  IPR036188 FAD/NAD(P)-binding domain superfamily [G3DSA:3.50.50.60] (22-85)

Secondary structure (DSSP, 8-state):
-TGGG----HHHHHHHHHHHHHH-GGGGGSPP------------SS--TT-SSS--SEEEEEHHHHHS-TT-EEEEE--GGGTT-

Radius of gyration: 18.87 Å; chains: 1; bounding box: 42×24×46 Å

Foldseek 3Di:
DVQVVDDDDPVVVVVVLVVVCVVPVCSVVDDDPDDDDHDAQFDAPDPDPVSPPTDQDWDKDDCCVVPVDPPDIDITHYDPVPPVD

Organism: NCBI:txid1499973